Protein AF-A0A2Z5VJI0-F1 (afdb_monomer_lite)

Organism: Escherichia coli (NCBI:txid562)

Radius of gyration: 21.03 Å; chains: 1; bounding box: 48×31×55 Å

Secondary structure (DSSP, 8-state):
-HHHHHTTEEETTTT--STT-TTEEEGGGTSSS--EEE---EEEGGGT--TT--GGGGGGGS-SSPPPTGGGS-SS--GGGSPPHHHHHHHHHHHHHHHHTT---S-----TT-TT---

Structure (mmCIF, N/CA/C/O backbone):
data_AF-A0A2Z5VJI0-F1
#
_entry.id   AF-A0A2Z5VJI0-F1
#
loop_
_atom_site.group_PDB
_atom_site.id
_atom_site.type_symbol
_atom_site.label_atom_id
_atom_site.label_alt_id
_atom_site.label_comp_id
_atom_site.label_asym_id
_atom_site.label_entity_id
_atom_site.label_seq_id
_atom_site.pdbx_PDB_ins_code
_atom_site.Cartn_x
_atom_site.Cartn_y
_atom_site.Cartn_z
_atom_site.occupancy
_atom_site.B_iso_or_equiv
_atom_site.auth_seq_id
_atom_site.auth_comp_id
_atom_site.auth_asym_id
_atom_site.auth_atom_id
_atom_site.pdbx_PDB_model_num
ATOM 1 N N . MET A 1 1 ? 21.108 1.479 -8.051 1.00 84.31 1 MET A N 1
ATOM 2 C CA . MET A 1 1 ? 20.747 0.898 -9.364 1.00 84.31 1 MET A CA 1
ATOM 3 C C . MET A 1 1 ? 21.953 0.229 -10.007 1.00 84.31 1 MET A C 1
ATOM 5 O O . MET A 1 1 ? 21.767 -0.746 -10.714 1.00 84.31 1 MET A O 1
ATOM 9 N N . ASP A 1 2 ? 23.160 0.686 -9.678 1.00 91.75 2 ASP A N 1
ATOM 10 C CA . ASP A 1 2 ? 24.461 0.281 -10.224 1.00 91.75 2 ASP A CA 1
ATOM 11 C C . ASP A 1 2 ? 24.644 -1.240 -10.351 1.00 91.75 2 ASP A C 1
ATOM 13 O O . ASP A 1 2 ? 24.954 -1.725 -11.428 1.00 91.75 2 ASP A O 1
ATOM 17 N N . THR A 1 3 ? 24.321 -2.029 -9.321 1.00 96.62 3 THR A N 1
ATOM 18 C CA . THR A 1 3 ? 24.428 -3.499 -9.415 1.00 96.62 3 THR A CA 1
ATOM 19 C C . THR A 1 3 ? 23.504 -4.114 -10.475 1.00 96.62 3 THR A C 1
ATOM 21 O O . THR A 1 3 ? 23.876 -5.088 -11.118 1.00 96.62 3 THR A O 1
ATOM 24 N N . LEU A 1 4 ? 22.292 -3.583 -10.674 1.00 95.50 4 LEU A N 1
ATOM 25 C CA . LEU A 1 4 ? 21.381 -4.086 -11.716 1.00 95.50 4 LEU A CA 1
ATOM 26 C C . LEU A 1 4 ? 21.878 -3.699 -13.115 1.00 95.50 4 LEU A C 1
ATOM 28 O O . LEU A 1 4 ? 21.761 -4.495 -14.046 1.00 95.50 4 LEU A O 1
ATOM 32 N N . ASP A 1 5 ? 22.473 -2.514 -13.235 1.00 94.62 5 ASP A N 1
ATOM 33 C CA . ASP A 1 5 ? 23.096 -2.036 -14.468 1.00 94.62 5 ASP A CA 1
ATOM 34 C C . ASP A 1 5 ? 24.306 -2.903 -14.870 1.00 94.62 5 ASP A C 1
ATOM 36 O O . ASP A 1 5 ? 24.383 -3.385 -16.008 1.00 94.62 5 ASP A O 1
ATOM 40 N N . GLU A 1 6 ? 25.185 -3.204 -13.905 1.00 96.88 6 GLU A N 1
ATOM 41 C CA . GLU A 1 6 ? 26.332 -4.116 -14.046 1.00 96.88 6 GLU A CA 1
ATOM 42 C C . GLU A 1 6 ? 25.905 -5.540 -14.433 1.00 96.88 6 GLU A C 1
ATOM 44 O O . GLU A 1 6 ? 26.576 -6.201 -15.225 1.00 96.88 6 GLU A O 1
ATOM 49 N N . LEU A 1 7 ? 24.761 -6.007 -13.922 1.00 97.75 7 LEU A N 1
ATOM 50 C CA . LEU A 1 7 ? 24.173 -7.305 -14.272 1.00 97.75 7 LEU A CA 1
ATOM 51 C C . LEU A 1 7 ? 23.557 -7.346 -15.681 1.00 97.75 7 LEU A C 1
ATOM 53 O O . LEU A 1 7 ? 23.048 -8.391 -16.091 1.00 97.75 7 LEU A O 1
ATOM 57 N N . GLY A 1 8 ? 23.590 -6.242 -16.430 1.00 96.94 8 GLY A N 1
ATOM 58 C CA . GLY A 1 8 ? 23.077 -6.192 -17.796 1.00 96.94 8 GLY A CA 1
ATOM 59 C C . GLY A 1 8 ? 21.577 -5.914 -17.894 1.00 96.94 8 GLY A C 1
ATOM 60 O O . GLY A 1 8 ? 20.967 -6.310 -18.891 1.00 96.94 8 GLY A O 1
ATOM 61 N N . TYR A 1 9 ? 20.967 -5.280 -16.885 1.00 98.06 9 TYR A N 1
ATOM 62 C CA . TYR A 1 9 ? 19.547 -4.922 -16.896 1.00 98.06 9 TYR A CA 1
ATOM 63 C C . TYR A 1 9 ? 19.323 -3.420 -17.093 1.00 98.06 9 TYR A C 1
ATOM 65 O O . TYR A 1 9 ? 19.861 -2.593 -16.365 1.00 98.06 9 TYR A O 1
ATOM 73 N N . GLU A 1 10 ? 18.428 -3.087 -18.020 1.00 96.81 10 GLU A N 1
ATOM 74 C CA . GLU A 1 10 ? 17.792 -1.774 -18.114 1.00 96.81 10 GLU A CA 1
ATOM 75 C C . GLU A 1 10 ? 16.619 -1.720 -17.133 1.00 96.81 10 GLU A C 1
ATOM 77 O O . GLU A 1 10 ? 15.658 -2.480 -17.274 1.00 96.81 10 GLU A O 1
ATOM 82 N N . VAL A 1 11 ? 16.681 -0.849 -16.125 1.00 97.12 11 VAL A N 1
ATOM 83 C CA . VAL A 1 11 ? 15.585 -0.691 -15.157 1.00 97.12 11 VAL A CA 1
ATOM 84 C C . VAL A 1 11 ? 14.663 0.443 -15.596 1.00 97.12 11 VAL A C 1
ATOM 86 O O . VAL A 1 11 ? 15.113 1.562 -15.844 1.00 97.12 11 VAL A O 1
ATOM 89 N N . ALA A 1 12 ? 13.361 0.163 -15.665 1.00 97.19 12 ALA A N 1
ATOM 90 C CA . ALA A 1 12 ?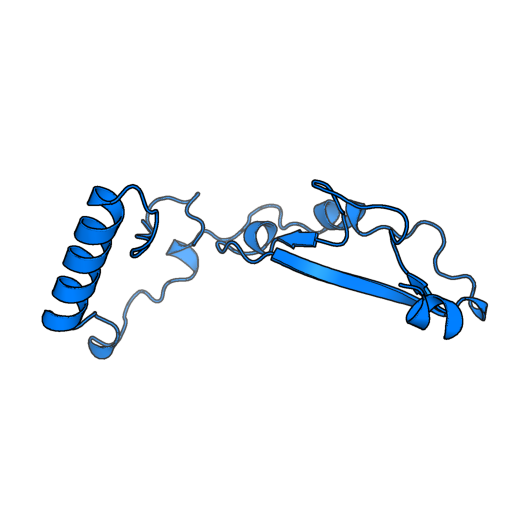 12.348 1.152 -16.014 1.00 97.19 12 ALA A CA 1
ATOM 91 C C . ALA A 1 12 ? 12.418 2.378 -15.094 1.00 97.19 12 ALA A C 1
ATOM 93 O O . ALA A 1 12 ? 12.518 2.245 -13.870 1.00 97.19 12 ALA A O 1
ATOM 94 N N . ASP A 1 13 ? 12.363 3.568 -15.697 1.00 96.81 13 ASP A N 1
ATOM 95 C CA . ASP A 1 13 ? 12.344 4.851 -14.991 1.00 96.81 13 ASP A CA 1
ATOM 96 C C . ASP A 1 13 ? 13.527 5.044 -14.014 1.00 96.81 13 ASP A C 1
ATOM 98 O O . ASP A 1 13 ? 13.412 5.750 -13.009 1.00 96.81 13 ASP A O 1
ATOM 102 N N . ALA A 1 14 ? 14.681 4.414 -14.273 1.00 94.69 14 ALA A N 1
ATOM 103 C CA . ALA A 1 14 ? 15.838 4.460 -13.373 1.00 94.69 14 ALA A CA 1
ATOM 104 C C . ALA A 1 14 ? 16.389 5.878 -13.144 1.00 94.69 14 ALA A C 1
ATOM 106 O O . ALA A 1 14 ? 16.901 6.162 -12.063 1.00 94.69 14 ALA A O 1
ATOM 107 N N . ALA A 1 15 ? 16.261 6.762 -14.140 1.00 92.62 15 ALA A N 1
ATOM 108 C CA . ALA A 1 15 ? 16.706 8.155 -14.062 1.00 92.62 15 ALA A CA 1
ATOM 109 C C . ALA A 1 15 ? 15.743 9.068 -13.277 1.00 92.62 15 ALA A C 1
ATOM 111 O O . ALA A 1 15 ? 16.125 10.162 -12.867 1.00 92.62 15 ALA A O 1
ATOM 112 N N . GLU A 1 16 ? 14.497 8.638 -13.069 1.00 92.69 16 GLU A N 1
ATOM 113 C CA . GLU A 1 16 ? 13.470 9.418 -12.378 1.00 92.69 16 GLU A CA 1
ATOM 114 C C . GLU A 1 16 ? 13.613 9.235 -10.866 1.00 92.69 16 GLU A C 1
ATOM 116 O O . GLU A 1 16 ? 13.608 8.116 -10.359 1.00 92.69 16 GLU A O 1
ATOM 121 N N . MET A 1 17 ? 13.740 10.329 -10.121 1.00 89.44 17 MET A N 1
ATOM 122 C CA . MET A 1 17 ? 13.912 10.318 -8.666 1.00 89.44 17 MET A CA 1
ATOM 123 C C . MET A 1 17 ? 13.120 11.476 -8.054 1.00 89.44 17 MET A C 1
ATOM 125 O O . MET A 1 17 ? 13.027 12.555 -8.638 1.00 89.44 17 MET A O 1
ATOM 129 N N . GLY A 1 18 ? 12.587 11.286 -6.847 1.00 91.00 18 GLY A N 1
ATOM 130 C CA . GLY A 1 18 ? 11.936 12.346 -6.071 1.00 91.00 18 GLY A CA 1
ATOM 131 C C . GLY A 1 18 ? 10.457 12.088 -5.792 1.00 91.00 18 GLY A C 1
ATOM 132 O O . GLY A 1 18 ? 9.995 10.954 -5.802 1.00 91.00 18 GLY A O 1
ATOM 133 N N . LYS A 1 19 ? 9.704 13.158 -5.504 1.00 90.19 19 LYS A N 1
ATOM 134 C CA . LYS A 1 19 ? 8.315 13.066 -5.013 1.00 90.19 19 LYS A CA 1
ATOM 135 C C . LYS A 1 19 ? 7.359 12.352 -5.981 1.00 90.19 19 LYS A C 1
ATOM 137 O O . LYS A 1 19 ? 6.406 11.733 -5.530 1.00 90.19 19 LYS A O 1
ATOM 142 N N . ASN A 1 20 ? 7.617 12.450 -7.283 1.00 91.81 20 ASN A N 1
ATOM 143 C CA . ASN A 1 20 ? 6.787 11.865 -8.338 1.00 91.81 20 ASN A CA 1
ATOM 144 C C . ASN A 1 20 ? 7.495 10.684 -9.025 1.00 91.81 20 ASN A C 1
ATOM 146 O O . ASN A 1 20 ? 7.330 10.496 -10.233 1.00 91.81 20 ASN A O 1
ATOM 150 N N . ASP A 1 21 ? 8.329 9.950 -8.281 1.00 97.00 21 ASP A N 1
ATOM 151 C CA . ASP A 1 21 ? 9.015 8.762 -8.784 1.00 97.00 21 ASP A CA 1
ATOM 152 C C . ASP A 1 21 ? 7.978 7.703 -9.215 1.00 97.00 21 ASP A C 1
ATOM 154 O O . ASP A 1 21 ? 7.272 7.168 -8.358 1.00 97.00 21 ASP A O 1
ATOM 158 N N . PRO A 1 22 ? 7.875 7.372 -10.518 1.00 97.25 22 PRO A N 1
ATOM 159 C CA . PRO A 1 22 ? 6.890 6.409 -11.012 1.00 97.25 22 PRO A CA 1
ATOM 160 C C . PRO A 1 22 ? 7.147 4.976 -10.524 1.00 97.25 22 PRO A C 1
ATOM 162 O O . PRO A 1 22 ? 6.252 4.137 -10.603 1.00 97.25 22 PRO A O 1
ATOM 165 N N . LYS A 1 23 ? 8.338 4.687 -9.982 1.00 97.75 23 LYS A N 1
ATOM 166 C CA . LYS A 1 23 ? 8.636 3.405 -9.331 1.00 97.75 23 LYS A CA 1
ATOM 167 C C . LYS A 1 23 ? 7.892 3.252 -8.009 1.00 97.75 23 LYS A C 1
ATOM 169 O O . LYS A 1 23 ? 7.743 2.124 -7.546 1.00 97.75 23 LYS A O 1
ATOM 174 N N . VAL A 1 24 ? 7.441 4.346 -7.390 1.00 97.94 24 VAL A N 1
ATOM 175 C CA . VAL A 1 24 ? 6.618 4.318 -6.176 1.00 97.94 24 VAL A CA 1
ATOM 176 C C . VAL A 1 24 ? 5.155 4.180 -6.581 1.00 97.94 24 VAL A C 1
ATOM 178 O O . VAL A 1 24 ? 4.545 5.109 -7.104 1.00 97.94 24 VAL A O 1
ATOM 181 N N . ILE A 1 25 ? 4.580 3.010 -6.316 1.00 98.12 25 ILE A N 1
ATOM 182 C CA . ILE A 1 25 ? 3.185 2.703 -6.634 1.00 98.12 25 ILE A CA 1
ATOM 183 C C . ILE A 1 25 ? 2.411 2.574 -5.326 1.00 98.12 25 ILE A C 1
ATOM 185 O O . ILE A 1 25 ? 2.778 1.777 -4.459 1.00 98.12 25 ILE A O 1
ATOM 189 N N . ASP A 1 26 ? 1.334 3.350 -5.188 1.00 98.12 26 ASP A N 1
ATOM 190 C CA . ASP A 1 26 ? 0.414 3.260 -4.054 1.00 98.12 26 ASP A CA 1
ATOM 191 C C . ASP A 1 26 ? -0.733 2.290 -4.367 1.00 98.12 26 ASP A C 1
ATOM 193 O O . ASP A 1 26 ? -1.480 2.467 -5.333 1.00 98.12 26 ASP A O 1
ATOM 197 N N . GLY A 1 27 ? -0.915 1.281 -3.511 1.00 97.81 27 GLY A N 1
ATOM 198 C CA . GLY A 1 27 ? -2.039 0.347 -3.590 1.00 97.81 27 GLY A CA 1
ATOM 199 C C . GLY A 1 27 ? -3.416 1.019 -3.525 1.00 97.81 27 GLY A C 1
ATOM 200 O O . GLY A 1 27 ? -4.386 0.430 -4.012 1.00 97.81 27 GLY A O 1
ATOM 201 N N . LYS A 1 28 ? -3.505 2.261 -3.015 1.00 97.12 28 LYS A N 1
ATOM 202 C CA . LYS A 1 28 ? -4.771 2.998 -2.852 1.00 97.12 28 LYS A CA 1
ATOM 203 C C . LYS A 1 28 ? -5.594 3.137 -4.133 1.00 97.12 28 LYS A C 1
ATOM 205 O O . LYS A 1 28 ? -6.804 3.344 -4.071 1.00 97.12 28 LYS A O 1
ATOM 210 N N . HIS A 1 29 ? -4.929 3.087 -5.288 1.00 97.25 29 HIS A N 1
ATOM 211 C CA . HIS A 1 29 ? -5.559 3.221 -6.598 1.00 97.25 29 HIS A CA 1
ATOM 212 C C . HIS A 1 29 ? -6.337 1.963 -7.009 1.00 97.25 29 HIS A C 1
ATOM 214 O O . HIS A 1 29 ? -7.265 2.053 -7.804 1.00 97.25 29 HIS A O 1
ATOM 220 N N . PHE A 1 30 ? -6.003 0.809 -6.424 1.00 97.81 30 PHE A N 1
ATOM 221 C CA . PHE A 1 30 ? -6.631 -0.484 -6.706 1.00 97.81 30 PHE A CA 1
ATOM 222 C C . PHE A 1 30 ? -7.545 -0.954 -5.570 1.00 97.81 30 PHE A C 1
ATOM 224 O O . PHE A 1 30 ? -8.584 -1.556 -5.824 1.00 97.81 30 PHE A O 1
ATOM 231 N N . LEU A 1 31 ? -7.170 -0.675 -4.319 1.00 98.06 31 LEU A N 1
ATOM 232 C CA . LEU A 1 31 ? -7.896 -1.066 -3.109 1.00 98.06 31 LEU A CA 1
ATOM 233 C C . LEU A 1 31 ? -7.924 0.098 -2.106 1.00 98.06 31 LEU A C 1
ATOM 235 O O . LEU A 1 31 ? -7.073 0.979 -2.173 1.00 98.06 31 LEU A O 1
ATOM 239 N N . PRO A 1 32 ? -8.863 0.139 -1.149 1.00 97.38 32 PRO A N 1
ATOM 240 C CA . PRO A 1 32 ? -8.982 1.210 -0.161 1.00 97.38 32 PRO A CA 1
ATOM 241 C C . PRO A 1 32 ? -7.980 1.104 0.988 1.00 97.38 32 PRO A C 1
ATOM 243 O O . PRO A 1 32 ? -8.352 1.086 2.157 1.00 97.38 32 PRO A O 1
ATOM 246 N N . GLN A 1 33 ? -6.692 1.087 0.644 1.00 97.56 33 GLN A N 1
ATOM 247 C CA . GLN A 1 33 ? -5.583 1.105 1.592 1.00 97.56 33 GLN A CA 1
ATOM 248 C C . GLN A 1 33 ? -4.389 1.902 1.047 1.00 97.56 33 GLN A C 1
ATOM 250 O O . GLN A 1 33 ? -3.929 1.638 -0.064 1.00 97.56 33 GLN A O 1
ATOM 255 N N . HIS A 1 34 ? -3.825 2.797 1.858 1.00 97.06 34 HIS A N 1
ATOM 256 C CA . HIS A 1 34 ? -2.525 3.411 1.596 1.00 97.06 34 HIS A CA 1
ATOM 257 C C . HIS A 1 34 ? -1.409 2.377 1.766 1.00 97.06 34 HIS A C 1
ATOM 259 O O . HIS A 1 34 ? -1.139 1.879 2.863 1.00 97.06 34 HIS A O 1
ATOM 265 N N . ARG A 1 35 ? -0.737 2.033 0.664 1.00 97.50 35 ARG A N 1
ATOM 266 C CA . ARG A 1 35 ? 0.343 1.040 0.661 1.00 97.50 35 ARG A CA 1
ATOM 267 C C . ARG A 1 35 ? 1.314 1.299 -0.482 1.00 97.50 35 ARG A C 1
ATOM 269 O O . ARG A 1 35 ? 1.311 0.592 -1.485 1.00 97.50 35 ARG A O 1
ATOM 276 N N . GLU A 1 36 ? 2.185 2.278 -0.288 1.00 97.81 36 GLU A N 1
ATOM 277 C CA . GLU A 1 36 ? 3.257 2.580 -1.234 1.00 97.81 36 GLU A CA 1
ATOM 278 C C . GLU A 1 36 ? 4.362 1.525 -1.188 1.00 97.81 36 GLU A C 1
ATOM 280 O O . GLU A 1 36 ? 4.820 1.107 -0.116 1.00 97.81 36 GLU A O 1
ATOM 285 N N . ARG A 1 37 ? 4.800 1.075 -2.361 1.00 97.94 37 ARG A N 1
ATOM 286 C CA . ARG A 1 37 ? 5.980 0.224 -2.536 1.00 97.94 37 ARG A CA 1
ATOM 287 C C . ARG A 1 37 ? 6.774 0.710 -3.736 1.00 97.94 3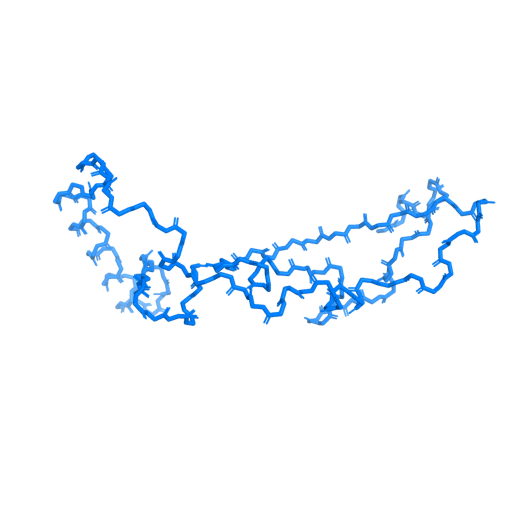7 ARG A C 1
ATOM 289 O O . ARG A 1 37 ? 6.195 1.182 -4.708 1.00 97.94 37 ARG A O 1
ATOM 296 N N . ILE A 1 38 ? 8.092 0.553 -3.662 1.00 97.25 38 ILE A N 1
ATOM 297 C CA . ILE A 1 38 ? 8.949 0.723 -4.831 1.00 97.25 38 ILE A CA 1
ATOM 298 C C . ILE A 1 38 ? 8.928 -0.562 -5.666 1.00 97.25 38 ILE A C 1
ATOM 300 O O . ILE A 1 38 ? 9.055 -1.660 -5.119 1.00 97.25 38 ILE A O 1
ATOM 304 N N . VAL A 1 39 ? 8.761 -0.429 -6.978 1.00 98.19 39 VAL A N 1
ATOM 305 C CA . VAL A 1 39 ? 8.763 -1.530 -7.946 1.00 98.19 39 VAL A CA 1
ATOM 306 C C . VAL A 1 39 ? 9.897 -1.305 -8.934 1.00 98.19 39 VAL A C 1
ATOM 308 O O . VAL A 1 39 ? 9.966 -0.271 -9.591 1.00 98.19 39 VAL A O 1
ATOM 311 N N . LEU A 1 40 ? 10.800 -2.279 -9.034 1.00 97.69 40 LEU A N 1
ATOM 312 C CA . LEU A 1 40 ? 11.921 -2.249 -9.969 1.00 97.69 40 LEU A CA 1
ATOM 313 C C . LEU A 1 40 ? 11.643 -3.248 -11.092 1.00 97.69 40 LEU A C 1
ATOM 315 O O . LEU A 1 40 ? 11.646 -4.456 -10.856 1.00 97.69 40 LEU A O 1
ATOM 319 N N . VAL A 1 41 ? 11.391 -2.750 -12.301 1.00 98.12 41 VAL A N 1
ATOM 320 C CA . VAL A 1 41 ? 11.183 -3.590 -13.489 1.00 98.12 41 VAL A CA 1
ATOM 321 C C . VAL A 1 41 ? 12.462 -3.585 -14.312 1.00 98.12 41 VAL A C 1
ATOM 323 O O . VAL A 1 41 ? 12.806 -2.565 -14.902 1.00 98.12 41 VAL A O 1
ATOM 326 N N . GLY A 1 42 ? 13.179 -4.708 -14.318 1.00 97.69 42 GLY A N 1
ATOM 327 C CA . GLY A 1 42 ? 14.412 -4.883 -15.082 1.00 97.69 42 GLY A CA 1
ATOM 328 C C . GLY A 1 42 ? 14.172 -5.637 -16.388 1.00 97.69 42 GLY A C 1
ATOM 329 O O . GLY A 1 42 ? 13.595 -6.724 -16.386 1.00 97.69 42 GLY A O 1
ATOM 330 N N . PHE A 1 43 ? 14.683 -5.100 -17.488 1.00 98.12 43 PHE A N 1
ATOM 331 C CA . PHE A 1 43 ? 14.713 -5.737 -18.800 1.00 98.12 43 PHE A CA 1
ATOM 332 C C . PHE A 1 43 ? 16.143 -6.140 -19.132 1.00 98.12 43 PHE A C 1
ATOM 334 O O . PHE A 1 43 ? 17.057 -5.329 -19.018 1.00 98.12 43 PHE A O 1
ATOM 341 N N . ARG A 1 44 ? 16.356 -7.376 -19.584 1.00 97.81 44 ARG A N 1
ATOM 342 C CA . ARG A 1 44 ? 17.686 -7.811 -20.026 1.00 97.81 44 ARG A CA 1
ATOM 343 C C . ARG A 1 44 ? 18.104 -7.000 -21.263 1.00 97.81 44 ARG A C 1
ATOM 345 O O . ARG A 1 44 ? 17.375 -6.974 -22.257 1.00 97.81 44 ARG A O 1
ATOM 352 N N . ARG A 1 45 ? 19.245 -6.307 -21.188 1.00 96.31 45 ARG A N 1
ATOM 353 C CA . ARG A 1 45 ? 19.687 -5.295 -22.168 1.00 96.31 45 ARG A CA 1
ATOM 354 C C . ARG A 1 45 ? 19.877 -5.861 -23.574 1.00 96.31 45 ARG A C 1
ATOM 356 O O . ARG A 1 45 ? 19.491 -5.228 -24.551 1.00 96.31 45 ARG A O 1
ATOM 363 N N . ASP A 1 46 ? 20.411 -7.073 -2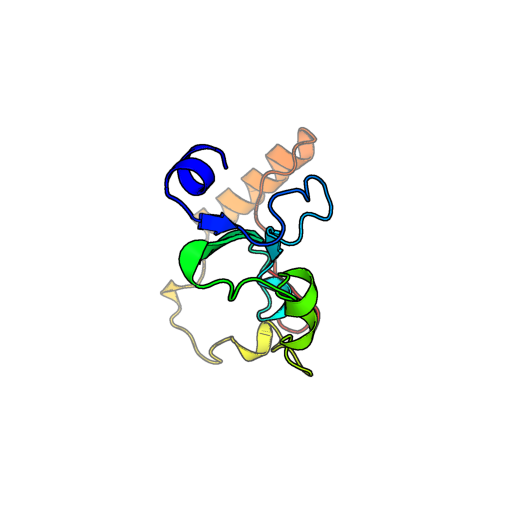3.669 1.00 97.06 46 ASP A N 1
ATOM 364 C CA . ASP A 1 46 ? 20.679 -7.787 -24.923 1.00 97.06 46 ASP A CA 1
ATOM 365 C C . ASP A 1 46 ? 19.415 -8.128 -25.730 1.00 97.06 46 ASP A C 1
ATOM 367 O O . ASP A 1 46 ? 19.493 -8.322 -26.940 1.00 97.06 46 ASP A O 1
ATOM 371 N N . LEU A 1 47 ? 18.245 -8.173 -25.084 1.00 97.25 47 LEU A N 1
ATOM 372 C CA . LEU A 1 47 ? 16.970 -8.447 -25.749 1.00 97.25 47 LEU A CA 1
ATOM 373 C C . LEU A 1 47 ? 16.355 -7.203 -26.408 1.00 97.25 47 LEU A C 1
ATOM 375 O O . LEU A 1 47 ? 15.470 -7.344 -27.245 1.00 97.25 47 LEU A O 1
ATOM 379 N N . ASN A 1 48 ? 16.801 -5.997 -26.038 1.00 94.12 48 ASN A N 1
ATOM 380 C CA . ASN A 1 48 ? 16.308 -4.723 -26.574 1.00 94.12 48 ASN A CA 1
ATOM 381 C C . ASN A 1 48 ? 14.766 -4.553 -26.531 1.00 94.12 48 ASN A C 1
ATOM 383 O O . ASN A 1 48 ? 14.162 -3.985 -27.437 1.00 94.12 48 ASN A O 1
ATOM 387 N N . ILE A 1 49 ? 14.122 -5.044 -25.465 1.00 96.44 49 ILE A N 1
ATOM 388 C CA . ILE A 1 49 ? 12.652 -5.032 -25.280 1.00 96.44 49 ILE A CA 1
ATOM 389 C C . ILE A 1 49 ? 12.140 -3.956 -24.304 1.00 96.44 49 ILE A C 1
ATOM 391 O O . ILE A 1 49 ? 10.964 -3.946 -23.960 1.00 96.44 49 ILE A O 1
ATOM 395 N N . HIS A 1 50 ? 13.009 -3.067 -23.821 1.00 94.25 50 HIS A N 1
ATOM 396 C CA . HIS A 1 50 ? 12.664 -2.053 -22.812 1.00 94.25 50 HIS A CA 1
ATOM 397 C C . HIS A 1 50 ? 12.012 -0.791 -23.406 1.00 94.25 50 HIS A C 1
ATOM 399 O O . HIS A 1 50 ? 11.453 0.028 -22.680 1.00 94.25 50 HIS A O 1
ATOM 405 N N . GLN A 1 51 ? 12.111 -0.606 -24.725 1.00 93.88 51 GLN A N 1
ATOM 406 C CA . GLN A 1 51 ? 11.712 0.624 -25.405 1.00 93.88 51 GLN A CA 1
ATOM 407 C C . GLN A 1 51 ? 10.211 0.905 -25.245 1.00 93.88 51 GLN A C 1
ATOM 409 O O . GLN A 1 51 ? 9.373 0.050 -25.522 1.00 93.88 51 GLN A O 1
ATOM 414 N N . GLY A 1 52 ? 9.879 2.125 -24.816 1.00 94.19 52 GLY A N 1
ATOM 415 C CA . GLY A 1 52 ? 8.498 2.582 -24.628 1.00 94.19 52 GLY A CA 1
ATOM 416 C C . GLY A 1 52 ? 7.817 2.120 -23.334 1.00 94.19 52 GLY A C 1
ATOM 417 O O . GLY A 1 52 ? 6.680 2.517 -23.094 1.00 94.19 52 GLY A O 1
ATOM 418 N N . PHE A 1 53 ? 8.478 1.322 -22.488 1.00 97.50 53 PHE A N 1
ATOM 419 C CA . PHE A 1 53 ? 7.936 0.936 -21.184 1.00 97.50 53 PHE A CA 1
ATOM 420 C C . PHE A 1 53 ? 8.215 2.006 -20.116 1.00 97.50 53 PHE A C 1
ATOM 422 O O . PHE A 1 53 ? 9.341 2.477 -19.974 1.00 97.50 53 PHE A O 1
ATOM 429 N N . THR A 1 54 ? 7.201 2.342 -19.317 1.00 97.75 54 THR A N 1
ATOM 430 C CA . THR A 1 54 ? 7.316 3.205 -18.132 1.00 97.75 54 THR A CA 1
ATOM 431 C C . THR A 1 54 ? 6.248 2.825 -17.110 1.00 97.75 54 THR A C 1
ATOM 433 O O . THR A 1 54 ? 5.122 2.479 -17.470 1.00 97.75 54 THR A O 1
ATOM 436 N N . LEU A 1 55 ? 6.565 2.925 -15.819 1.00 98.12 55 LEU A N 1
ATOM 437 C CA . LEU A 1 55 ? 5.586 2.756 -14.746 1.00 98.12 55 LEU A CA 1
ATOM 438 C C . LEU A 1 55 ? 4.615 3.940 -14.635 1.00 98.12 55 LEU A C 1
ATOM 440 O O . LEU A 1 55 ? 3.586 3.812 -13.976 1.00 98.12 55 LEU A O 1
ATOM 444 N N . ARG A 1 56 ? 4.853 5.061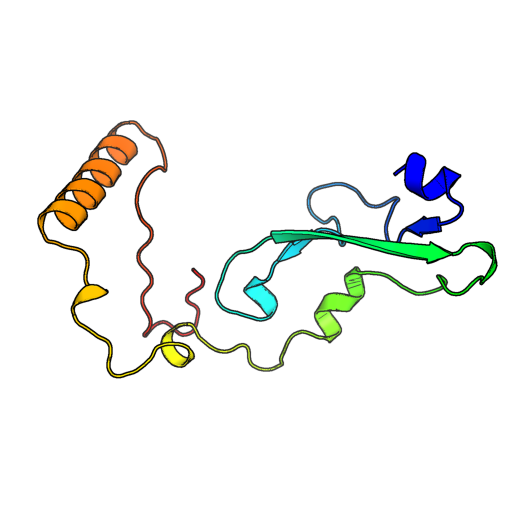 -15.333 1.00 97.00 56 ARG A N 1
ATOM 445 C CA . ARG A 1 56 ? 3.874 6.164 -15.443 1.00 97.00 56 ARG A CA 1
ATOM 446 C C . ARG A 1 56 ? 2.540 5.701 -16.035 1.00 97.00 56 ARG A C 1
ATOM 448 O O . ARG A 1 56 ? 1.477 6.205 -15.664 1.00 97.00 56 ARG A O 1
ATOM 455 N N . ASP A 1 57 ? 2.600 4.688 -16.890 1.00 97.88 57 ASP A N 1
ATOM 456 C CA . ASP A 1 57 ? 1.443 4.094 -17.546 1.00 97.88 57 ASP A CA 1
ATOM 457 C C . ASP A 1 57 ? 0.590 3.226 -16.611 1.00 97.88 57 ASP A C 1
ATOM 459 O O . ASP A 1 57 ? -0.499 2.816 -17.010 1.00 97.88 57 ASP A O 1
ATOM 463 N N . ILE A 1 58 ? 1.013 2.980 -15.360 1.00 97.62 58 ILE A N 1
ATOM 464 C CA . ILE A 1 58 ? 0.254 2.151 -14.407 1.00 97.62 58 ILE A CA 1
ATOM 465 C C . ILE A 1 58 ? -1.176 2.663 -14.194 1.00 97.62 58 ILE A C 1
ATOM 467 O O . ILE A 1 58 ? -2.100 1.874 -14.011 1.00 97.62 58 ILE A O 1
ATOM 471 N N . SER A 1 59 ? -1.371 3.980 -14.293 1.00 96.75 59 SER A N 1
ATOM 472 C CA . SER A 1 59 ? -2.678 4.631 -14.174 1.00 96.75 59 SER A CA 1
ATOM 473 C C . SER A 1 59 ? -3.709 4.143 -15.195 1.00 96.75 59 SER A C 1
ATOM 475 O O . SER A 1 59 ? -4.902 4.142 -14.904 1.00 96.75 59 SER A O 1
ATOM 477 N N . ARG A 1 60 ? -3.263 3.652 -16.358 1.00 97.75 60 ARG A N 1
ATOM 478 C CA . ARG A 1 60 ? -4.120 3.056 -17.397 1.00 97.75 60 ARG A CA 1
ATOM 479 C C . ARG A 1 60 ? -4.748 1.731 -16.960 1.00 97.75 60 ARG A C 1
ATOM 481 O O . ARG A 1 60 ? -5.693 1.276 -17.592 1.00 97.75 60 ARG A O 1
ATOM 488 N N . PHE A 1 61 ? -4.203 1.112 -15.915 1.00 97.62 61 PHE A N 1
ATOM 489 C CA . PHE A 1 61 ? -4.657 -0.160 -15.359 1.00 97.62 61 PHE A CA 1
ATOM 490 C C . PHE A 1 61 ? -5.445 0.014 -14.057 1.00 97.62 61 PHE A C 1
ATOM 492 O O . PHE A 1 61 ? -5.817 -0.981 -13.436 1.00 97.62 61 PHE A O 1
ATOM 499 N N . TYR A 1 62 ? -5.694 1.252 -13.619 1.00 97.56 62 TYR A N 1
ATOM 500 C CA . TYR A 1 62 ? -6.570 1.491 -12.478 1.00 97.56 62 TYR A CA 1
ATOM 501 C C . TYR A 1 62 ? -8.001 1.066 -12.831 1.00 97.56 62 TYR A C 1
ATOM 503 O O . TYR A 1 62 ? -8.452 1.318 -13.951 1.00 97.56 62 TYR A O 1
ATOM 511 N N . PRO A 1 63 ? -8.722 0.405 -11.908 1.00 97.19 63 PRO A N 1
ATOM 512 C CA . PRO A 1 63 ? -10.105 0.028 -12.155 1.00 97.19 63 PRO A CA 1
ATOM 513 C C . PRO A 1 63 ? -10.959 1.285 -12.358 1.00 97.19 63 PRO A C 1
ATOM 515 O O . PRO A 1 63 ? -10.798 2.260 -11.625 1.00 97.19 63 PRO A O 1
ATOM 518 N N . GLU A 1 64 ? -11.902 1.248 -13.306 1.00 96.38 64 GLU A N 1
ATOM 519 C CA . GLU A 1 64 ? -12.863 2.348 -13.514 1.00 96.38 64 GLU A CA 1
ATOM 520 C C . GLU A 1 64 ? -13.629 2.668 -12.224 1.00 96.38 64 GLU A C 1
ATOM 522 O O . GLU A 1 64 ? -13.838 3.830 -11.878 1.00 96.38 64 GLU A O 1
ATOM 527 N N . GLN A 1 65 ? -13.991 1.615 -11.486 1.00 95.19 65 GLN A N 1
ATOM 528 C CA . GLN A 1 65 ? -14.568 1.700 -10.157 1.00 95.19 65 GLN A CA 1
ATOM 529 C C . GLN A 1 65 ? -13.736 0.866 -9.18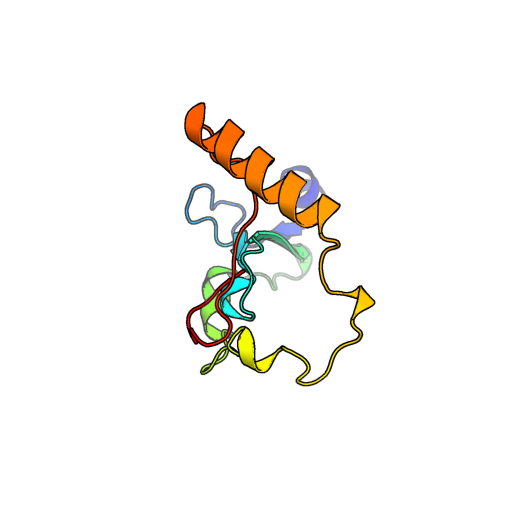3 1.00 95.19 65 GLN A C 1
ATOM 531 O O . GLN A 1 65 ? -13.777 -0.365 -9.177 1.00 95.19 65 GLN A O 1
ATOM 536 N N . ARG A 1 66 ? -12.976 1.554 -8.335 1.00 95.81 66 ARG A N 1
ATOM 537 C CA . ARG A 1 66 ? -12.289 0.950 -7.192 1.00 95.81 66 ARG A CA 1
ATOM 538 C C . ARG A 1 66 ? -13.321 0.535 -6.128 1.00 95.81 66 ARG A C 1
ATOM 540 O O . ARG A 1 66 ? -14.191 1.352 -5.821 1.00 95.81 66 ARG A O 1
ATOM 547 N N . PRO A 1 67 ? -13.217 -0.665 -5.525 1.00 96.88 67 PRO A N 1
ATOM 548 C CA . PRO A 1 67 ? -14.096 -1.046 -4.425 1.00 96.88 67 PRO A CA 1
ATOM 549 C C . PRO A 1 67 ? -13.891 -0.118 -3.221 1.00 96.88 67 PRO A C 1
ATOM 551 O O . PRO A 1 67 ? -12.764 0.232 -2.855 1.00 96.88 67 PRO A O 1
ATOM 554 N N . SER A 1 68 ? -14.994 0.272 -2.599 1.00 96.94 68 SER A N 1
ATOM 555 C CA . SER A 1 68 ? -15.010 0.996 -1.331 1.00 96.94 68 SER A CA 1
ATOM 556 C C . SER A 1 68 ? -14.606 0.086 -0.170 1.00 96.94 68 SER A C 1
ATOM 558 O O . SER A 1 68 ? -14.676 -1.140 -0.256 1.00 96.94 68 SER A O 1
ATOM 560 N N . PHE A 1 69 ? -14.193 0.681 0.952 1.00 96.94 69 PHE A N 1
ATOM 561 C CA . PHE A 1 69 ? -13.804 -0.092 2.135 1.00 96.94 69 PHE A CA 1
ATOM 562 C C . PHE A 1 69 ? -14.957 -0.961 2.659 1.00 96.94 69 PHE A C 1
ATOM 564 O O . PHE A 1 69 ? -14.743 -2.121 2.996 1.00 96.94 69 PHE A O 1
ATOM 571 N N . GLY A 1 70 ? -16.181 -0.421 2.679 1.00 96.75 70 GLY A N 1
ATOM 572 C CA . GLY A 1 70 ? -17.373 -1.137 3.136 1.00 96.75 70 GLY A CA 1
ATOM 573 C C . GLY A 1 70 ? -17.728 -2.358 2.283 1.00 96.75 70 GLY A C 1
AT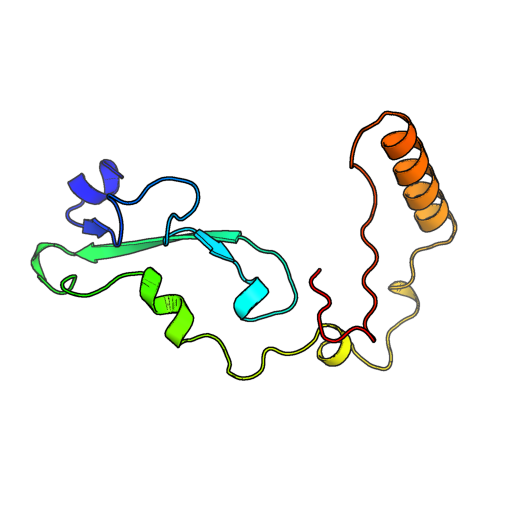OM 574 O O . GLY A 1 70 ? -18.157 -3.366 2.833 1.00 96.75 70 GLY A O 1
ATOM 575 N N . GLU A 1 71 ? -17.487 -2.314 0.967 1.00 97.00 71 GLU A N 1
ATOM 576 C CA . GLU A 1 71 ? -17.728 -3.450 0.057 1.00 97.00 71 GLU A CA 1
ATOM 577 C C . GLU A 1 71 ? -16.794 -4.642 0.315 1.00 97.00 71 GLU A C 1
ATOM 579 O O . GLU A 1 71 ? -17.088 -5.753 -0.118 1.00 97.00 71 GLU A O 1
ATOM 584 N N . LEU A 1 72 ? -15.681 -4.427 1.024 1.00 97.06 72 LEU A N 1
ATOM 585 C CA . LEU A 1 72 ? -14.734 -5.481 1.395 1.00 97.06 72 LEU A CA 1
ATOM 586 C C . LEU A 1 72 ? -15.027 -6.100 2.770 1.00 97.06 72 LEU A C 1
ATOM 588 O O . LEU A 1 72 ? -14.340 -7.043 3.164 1.00 97.06 72 LEU A O 1
ATOM 592 N N . LEU A 1 73 ? -15.997 -5.569 3.521 1.00 96.81 73 LEU A N 1
ATOM 593 C CA . LEU A 1 73 ? -16.331 -6.065 4.853 1.00 96.81 73 LEU A CA 1
ATOM 594 C C . LEU A 1 73 ? -17.292 -7.251 4.790 1.00 96.81 73 LEU A C 1
ATOM 596 O O . LEU A 1 73 ? -18.282 -7.245 4.061 1.00 96.81 73 LEU A O 1
ATOM 600 N N . GLU A 1 74 ? -17.037 -8.250 5.631 1.00 97.62 74 GLU A N 1
ATOM 601 C CA . GLU A 1 74 ? -18.001 -9.318 5.873 1.00 97.62 74 GLU A CA 1
ATOM 602 C C . GLU A 1 74 ? -19.172 -8.781 6.716 1.00 97.62 74 GLU A C 1
ATOM 604 O O . GLU A 1 74 ? -18.942 -8.135 7.743 1.00 97.62 74 GLU A O 1
ATOM 609 N N . PRO A 1 75 ? -20.435 -9.051 6.334 1.00 95.50 75 PRO A N 1
ATOM 610 C CA . PRO A 1 75 ? -21.598 -8.513 7.041 1.00 95.50 75 PRO A CA 1
ATOM 611 C C . PRO A 1 75 ? -21.773 -9.106 8.446 1.00 95.50 75 PRO A C 1
ATOM 613 O O . PRO A 1 75 ? -22.404 -8.489 9.303 1.00 95.50 75 PRO A O 1
ATOM 616 N N . VAL A 1 76 ? -21.241 -10.307 8.688 1.00 97.38 76 VAL A N 1
ATOM 617 C CA . VAL A 1 76 ? -21.308 -11.007 9.973 1.00 97.38 76 VAL A CA 1
ATOM 618 C C . VAL A 1 76 ? -19.914 -11.509 10.317 1.00 97.38 76 VAL A C 1
ATOM 620 O O . VAL A 1 76 ? -19.350 -12.307 9.577 1.00 97.38 76 VAL A O 1
ATOM 623 N N . VAL A 1 77 ? -19.381 -11.068 11.455 1.00 97.56 77 VAL A N 1
ATOM 624 C CA . VAL A 1 77 ? -18.045 -11.436 11.940 1.00 97.56 77 VAL A CA 1
ATOM 625 C C . VAL A 1 77 ? -18.103 -11.959 13.372 1.00 97.56 77 VAL A C 1
ATOM 627 O O . VAL A 1 77 ? -19.001 -11.629 14.145 1.00 97.56 77 VAL A O 1
ATOM 630 N N . ASP A 1 78 ? -17.121 -12.778 13.739 1.00 98.38 78 ASP A N 1
ATOM 631 C CA . ASP A 1 78 ? -16.961 -13.287 15.102 1.00 98.38 78 ASP A CA 1
ATOM 632 C C . ASP A 1 78 ? -16.629 -12.146 16.087 1.00 98.38 78 ASP A C 1
ATOM 634 O O . ASP A 1 78 ? -15.773 -11.299 15.828 1.00 98.38 78 ASP A O 1
ATOM 638 N N . SER A 1 79 ? -17.264 -12.152 17.262 1.00 97.94 79 SER A N 1
ATOM 639 C CA . SER A 1 79 ? -17.019 -11.177 18.335 1.00 97.94 79 SER A CA 1
ATOM 640 C C . SER A 1 79 ? -15.554 -11.065 18.776 1.00 97.94 79 SER A C 1
ATOM 642 O O . SER A 1 79 ? -15.161 -10.020 19.290 1.00 97.94 79 SER A O 1
ATOM 644 N N . LYS A 1 80 ? -14.719 -12.088 18.543 1.00 97.69 80 LYS A N 1
ATOM 645 C CA . LYS A 1 80 ? -13.281 -12.043 18.861 1.00 97.69 80 LYS A CA 1
ATOM 646 C C . LYS A 1 80 ? -12.509 -10.957 18.101 1.00 97.69 80 LYS A C 1
ATOM 648 O O . LYS A 1 80 ? -11.412 -10.602 18.521 1.00 97.69 80 LYS A O 1
ATOM 653 N N . TYR A 1 81 ? -13.050 -10.460 16.985 1.00 97.81 81 TYR A N 1
ATOM 654 C CA . TYR A 1 81 ? -12.459 -9.354 16.226 1.00 97.81 81 TYR A CA 1
ATOM 655 C C . TYR A 1 81 ? -12.759 -7.981 16.848 1.00 97.81 81 TYR A C 1
ATOM 657 O O . TYR A 1 81 ? -12.114 -6.995 16.493 1.00 97.81 81 TYR A O 1
ATOM 665 N N . ILE A 1 82 ? -13.699 -7.900 17.798 1.00 97.81 82 ILE A N 1
ATOM 666 C CA . ILE A 1 82 ? -13.967 -6.679 18.560 1.00 97.81 82 ILE A CA 1
ATOM 667 C C . ILE A 1 82 ? -12.826 -6.475 19.560 1.00 97.81 82 ILE A C 1
ATOM 669 O O . ILE A 1 82 ? -12.466 -7.377 20.319 1.00 97.81 82 ILE A O 1
ATOM 673 N N . LEU A 1 83 ? -12.261 -5.266 19.587 1.00 98.06 83 LEU A N 1
ATOM 674 C CA . LEU A 1 83 ? -11.243 -4.910 20.572 1.00 98.06 83 LEU A CA 1
ATOM 675 C C . LEU A 1 83 ? -11.797 -5.094 21.989 1.00 98.06 83 LEU A C 1
ATOM 677 O O . LEU A 1 83 ? -12.880 -4.613 22.319 1.00 98.06 83 LEU A O 1
ATOM 681 N N . THR A 1 84 ? -11.025 -5.753 22.854 1.00 98.12 84 THR A N 1
ATOM 682 C CA . THR A 1 84 ? -11.415 -5.887 24.262 1.00 98.12 84 THR A CA 1
ATOM 683 C C . THR A 1 84 ? -11.510 -4.504 24.922 1.00 98.12 84 THR A C 1
ATOM 685 O O . THR A 1 84 ? -10.746 -3.606 24.550 1.00 98.12 84 THR A O 1
ATOM 688 N N . PRO A 1 85 ? -12.368 -4.312 25.945 1.00 98.31 85 PRO A N 1
ATOM 689 C CA . PRO A 1 85 ? -12.528 -3.010 26.598 1.00 98.31 85 PRO A CA 1
ATOM 690 C C . PRO A 1 85 ? -11.202 -2.395 27.062 1.00 98.31 85 PRO A C 1
ATOM 692 O O . PRO A 1 85 ? -10.946 -1.216 26.834 1.00 98.31 85 PRO A O 1
ATOM 695 N N . LYS A 1 86 ? -10.312 -3.222 27.625 1.00 98.19 86 LYS A N 1
ATOM 696 C CA . LYS A 1 86 ? -8.988 -2.792 28.091 1.00 98.19 86 LYS A CA 1
ATOM 697 C C . LYS A 1 86 ? -8.064 -2.373 26.944 1.00 98.19 86 LYS A C 1
ATOM 699 O O . LYS A 1 86 ? -7.306 -1.417 27.092 1.00 98.19 86 LYS A O 1
ATOM 704 N N . LEU A 1 87 ? -8.107 -3.077 25.810 1.00 98.00 87 LEU A N 1
ATOM 705 C CA . LEU A 1 87 ? -7.309 -2.719 24.636 1.00 98.00 87 LEU A CA 1
ATOM 706 C C . LEU A 1 87 ? -7.813 -1.419 24.000 1.00 98.00 87 LEU A C 1
ATOM 708 O O . LEU A 1 87 ? -7.005 -0.560 23.652 1.00 98.00 87 LEU A O 1
ATOM 712 N N . TRP A 1 88 ? -9.132 -1.246 23.898 1.00 97.88 88 TRP A N 1
ATOM 713 C CA . TRP A 1 88 ? -9.722 -0.006 23.399 1.00 97.88 88 TRP A CA 1
ATOM 714 C C . TRP A 1 88 ? -9.384 1.192 24.293 1.00 97.88 88 TRP A C 1
ATOM 716 O O . TRP A 1 88 ? -8.901 2.207 23.796 1.00 97.88 88 TRP A O 1
ATOM 726 N N . GLU A 1 89 ? -9.544 1.057 25.613 1.00 98.00 89 GLU A N 1
ATOM 727 C CA . GLU A 1 89 ? -9.172 2.100 26.576 1.00 98.00 89 GLU A CA 1
ATOM 728 C C . GLU A 1 89 ? -7.688 2.475 26.459 1.00 98.00 89 GLU A C 1
ATOM 730 O O . GLU A 1 89 ? -7.336 3.658 26.451 1.00 98.00 89 GLU A O 1
ATOM 735 N N . TYR A 1 90 ? -6.814 1.474 26.323 1.00 97.19 90 TYR A N 1
ATOM 736 C CA . TYR A 1 90 ? -5.390 1.701 26.108 1.00 97.19 90 TYR A CA 1
ATOM 737 C C . TYR A 1 90 ? -5.124 2.513 24.833 1.00 97.19 90 TYR A C 1
ATOM 739 O O . TYR A 1 90 ? -4.448 3.539 24.911 1.00 97.19 90 TYR A O 1
ATOM 747 N N . LEU A 1 91 ? -5.667 2.098 23.682 1.00 97.00 91 LEU A N 1
ATOM 748 C CA . LEU A 1 91 ? -5.470 2.787 22.399 1.00 97.00 91 LEU A CA 1
ATOM 749 C C . LEU A 1 91 ? -6.029 4.215 22.428 1.00 97.00 91 LEU A C 1
ATOM 751 O O . LEU A 1 91 ? -5.364 5.146 21.966 1.00 97.00 91 LEU A O 1
ATOM 755 N N . TYR A 1 92 ? -7.204 4.400 23.032 1.00 96.12 92 TYR A N 1
ATOM 756 C CA . TYR A 1 92 ? -7.838 5.703 23.210 1.00 96.12 92 TYR A CA 1
ATOM 757 C C . TYR A 1 92 ? -6.972 6.660 24.037 1.00 96.12 92 TYR A C 1
ATOM 759 O O . TYR A 1 92 ? -6.649 7.771 23.602 1.00 96.12 92 TYR A O 1
ATOM 767 N N . ASN A 1 93 ? -6.521 6.210 25.210 1.00 96.31 93 ASN A N 1
ATOM 768 C CA . ASN A 1 93 ? -5.661 7.003 26.087 1.00 96.31 93 ASN A CA 1
ATOM 769 C C . ASN A 1 93 ? -4.279 7.254 25.470 1.00 96.31 93 ASN A C 1
ATOM 771 O O . ASN A 1 93 ? -3.716 8.339 25.638 1.00 96.31 93 ASN A O 1
ATOM 775 N N . TYR A 1 94 ? -3.741 6.279 24.733 1.00 95.12 94 TYR A N 1
ATOM 776 C CA . TYR A 1 94 ? -2.482 6.413 24.011 1.00 95.12 94 TYR A CA 1
ATOM 777 C C . TYR A 1 94 ? -2.568 7.513 22.947 1.00 95.12 94 TYR A C 1
ATOM 779 O O . TYR A 1 94 ? -1.755 8.439 22.972 1.00 95.12 94 TYR A O 1
ATOM 787 N N . ALA A 1 95 ? -3.595 7.484 22.091 1.00 94.75 95 ALA A N 1
ATOM 788 C CA . ALA A 1 95 ? -3.822 8.518 21.083 1.00 94.75 95 ALA A CA 1
ATOM 789 C C . ALA A 1 95 ? -3.976 9.910 21.721 1.00 94.75 95 ALA A C 1
ATOM 791 O O . ALA A 1 95 ? -3.297 10.855 21.321 1.00 94.75 95 ALA A O 1
ATOM 792 N N . LYS A 1 96 ? -4.777 10.034 22.792 1.00 93.75 96 LYS A N 1
ATOM 793 C CA . LYS A 1 96 ? -4.961 11.303 23.521 1.00 93.75 96 LYS A CA 1
ATOM 794 C C . LYS A 1 96 ? -3.648 11.841 24.101 1.00 93.75 96 LYS A C 1
ATOM 796 O O . LYS A 1 96 ? -3.355 13.030 23.980 1.00 93.75 96 LYS A O 1
ATOM 801 N N . LYS A 1 97 ? -2.840 10.973 24.721 1.00 94.00 97 LYS A N 1
ATOM 802 C CA . LYS A 1 97 ? -1.537 11.332 25.306 1.00 94.00 97 LYS A CA 1
ATOM 803 C C . LYS A 1 97 ? -0.554 11.825 24.248 1.00 94.00 97 LYS A C 1
ATOM 805 O O . LYS A 1 97 ? 0.190 12.766 24.514 1.00 94.00 97 LYS A O 1
ATOM 810 N N . HIS A 1 98 ? -0.497 11.168 23.093 1.00 93.50 98 HIS A N 1
ATOM 811 C CA . HIS A 1 98 ? 0.438 11.532 22.030 1.00 93.50 98 HIS A CA 1
ATOM 812 C C . HIS A 1 98 ? -0.010 12.790 21.278 1.00 93.50 98 HIS A C 1
ATOM 814 O O . HIS A 1 98 ? 0.827 13.670 21.069 1.00 93.50 98 HIS A O 1
ATOM 820 N N . ALA A 1 99 ? -1.313 12.948 21.026 1.00 91.38 99 ALA A N 1
ATOM 821 C CA . ALA A 1 99 ? -1.880 14.181 20.483 1.00 91.38 99 ALA A CA 1
ATOM 822 C C . ALA A 1 99 ? -1.590 15.395 21.386 1.00 91.38 99 ALA A C 1
ATOM 824 O O . ALA A 1 99 ? -1.131 16.426 20.904 1.00 91.38 99 ALA A O 1
ATOM 825 N N . ALA A 1 100 ? -1.748 15.258 22.712 1.00 91.31 100 ALA A N 1
ATOM 826 C CA . ALA A 1 100 ? -1.429 16.323 23.673 1.00 91.31 100 ALA A CA 1
ATOM 827 C C . ALA A 1 100 ? 0.058 16.735 23.679 1.00 91.31 100 ALA A C 1
ATOM 829 O O . ALA A 1 100 ? 0.392 17.835 24.109 1.00 91.31 100 ALA A O 1
ATOM 830 N N . LYS A 1 101 ? 0.956 15.862 23.205 1.00 91.06 101 LYS A N 1
ATOM 831 C CA . LYS A 1 101 ? 2.394 16.136 23.060 1.00 91.06 101 LYS A CA 1
ATOM 832 C C . LYS A 1 101 ? 2.767 16.710 21.687 1.00 91.06 101 LYS A C 1
ATOM 834 O O . LYS A 1 101 ? 3.951 16.883 21.427 1.00 91.06 101 LYS A O 1
ATOM 839 N N . GLY A 1 102 ? 1.788 16.960 20.815 1.00 87.75 102 GLY A N 1
ATOM 840 C CA . GLY A 1 102 ? 2.017 17.424 19.445 1.00 87.75 102 GLY A CA 1
ATOM 841 C C . GLY A 1 102 ? 2.501 16.332 18.486 1.00 87.75 102 GLY A C 1
ATOM 842 O O . GLY A 1 102 ? 2.957 16.647 17.392 1.00 87.75 102 GLY A O 1
ATOM 843 N N . ASN A 1 103 ? 2.404 15.056 18.873 1.00 83.75 103 ASN A N 1
ATOM 844 C CA . ASN A 1 103 ? 2.819 13.931 18.039 1.00 83.75 103 ASN A CA 1
ATOM 845 C C . ASN A 1 103 ? 1.594 13.232 17.427 1.00 83.75 103 ASN A C 1
ATOM 847 O O . ASN A 1 103 ? 0.566 13.091 18.083 1.00 83.75 103 ASN A O 1
ATOM 851 N N . GLY A 1 104 ? 1.723 12.707 16.207 1.00 78.50 104 GLY A N 1
ATOM 852 C CA . GLY A 1 104 ? 0.635 12.036 15.476 1.00 78.50 104 GLY A CA 1
ATOM 853 C C . GLY A 1 104 ? 0.443 10.537 15.761 1.00 78.50 104 GLY A C 1
ATOM 854 O O . GLY A 1 104 ? -0.158 9.848 14.945 1.00 78.50 104 GLY A O 1
ATOM 855 N N . PHE A 1 105 ? 0.979 9.996 16.862 1.00 86.62 105 PHE A N 1
ATOM 856 C CA . PHE A 1 105 ? 0.838 8.567 17.189 1.00 86.62 105 PHE A CA 1
ATOM 857 C C . PHE A 1 105 ? -0.542 8.256 17.796 1.00 86.62 105 PHE A C 1
ATOM 859 O O . PHE A 1 105 ? -1.021 8.993 18.656 1.00 86.62 105 PHE A O 1
ATOM 866 N N . GLY A 1 106 ? -1.159 7.135 17.406 1.00 89.81 106 GLY A N 1
ATOM 867 C CA . GLY A 1 106 ? -2.494 6.739 17.863 1.00 89.81 106 GLY A CA 1
ATOM 868 C C . GLY A 1 106 ? -3.072 5.580 17.050 1.00 89.81 106 GLY A C 1
ATOM 869 O O . GLY A 1 106 ? -2.327 4.739 16.553 1.00 89.81 106 GLY A O 1
ATOM 870 N N . PHE A 1 107 ? -4.397 5.552 16.913 1.00 94.06 107 PHE A N 1
ATOM 871 C CA . PHE A 1 107 ? -5.126 4.653 16.014 1.00 94.06 107 PHE A CA 1
ATOM 872 C C . PHE A 1 107 ? -5.849 5.468 14.932 1.00 94.06 107 PHE A C 1
ATOM 874 O O . PHE A 1 107 ? -6.186 6.632 15.154 1.00 94.06 107 PHE A O 1
ATOM 881 N N . GLY A 1 108 ? -6.097 4.850 13.777 1.00 92.00 108 GLY A N 1
ATOM 882 C CA . GLY A 1 108 ? -6.960 5.393 12.728 1.00 92.00 108 GLY A CA 1
ATOM 883 C C . GLY A 1 108 ? -8.346 4.758 12.796 1.00 92.00 108 GLY A C 1
ATOM 884 O O . GLY A 1 108 ? -8.455 3.543 12.951 1.00 92.00 108 GLY A O 1
ATOM 885 N N . LEU A 1 109 ? -9.398 5.571 12.697 1.00 93.94 109 LEU A N 1
ATOM 886 C CA . LEU A 1 109 ? -10.764 5.083 12.506 1.00 93.94 109 LEU A CA 1
ATOM 887 C C . LEU A 1 109 ? -11.132 5.190 11.035 1.00 93.94 109 LEU A C 1
ATOM 889 O O . LEU A 1 109 ? -10.892 6.217 10.403 1.00 93.94 109 LEU A O 1
ATOM 893 N N . VAL A 1 110 ? -11.765 4.143 10.525 1.00 95.81 110 VAL A N 1
ATOM 894 C CA . VAL A 1 110 ? -12.297 4.099 9.166 1.00 95.81 110 VAL A CA 1
ATOM 895 C C . VAL A 1 110 ? -13.815 4.082 9.267 1.00 95.81 110 VAL A C 1
ATOM 897 O O . VAL A 1 110 ? -14.369 3.288 10.026 1.00 95.81 110 VAL A O 1
ATOM 900 N N . ASN A 1 111 ? -14.485 4.963 8.522 1.00 94.69 111 ASN A N 1
ATOM 901 C CA . ASN A 1 111 ? -15.937 4.928 8.385 1.00 94.69 111 ASN A CA 1
ATOM 902 C C . ASN A 1 111 ? -16.301 4.115 7.129 1.00 94.69 111 ASN A C 1
ATOM 904 O O . ASN A 1 111 ? -16.127 4.632 6.027 1.00 94.69 111 ASN A O 1
ATOM 908 N N . PRO A 1 112 ? -16.819 2.881 7.256 1.00 94.25 112 PRO A N 1
ATOM 909 C CA . PRO A 1 112 ? -17.129 2.043 6.099 1.00 94.25 112 PRO A CA 1
ATOM 910 C C . PRO A 1 112 ? -18.291 2.565 5.241 1.00 94.25 112 PRO A C 1
ATOM 912 O O . PRO A 1 112 ? -18.411 2.157 4.089 1.00 94.25 112 PRO A O 1
ATOM 915 N N . GLU A 1 113 ? -19.125 3.471 5.761 1.00 95.62 113 GLU A N 1
ATOM 916 C CA . GLU A 1 113 ? -20.216 4.097 4.999 1.00 95.62 113 GLU A CA 1
ATOM 917 C C . GLU A 1 113 ? -19.711 5.199 4.056 1.00 95.62 113 GLU A C 1
ATOM 919 O O . GLU A 1 113 ? -20.370 5.544 3.072 1.00 95.62 113 GLU A O 1
ATOM 924 N N . ASN A 1 114 ? -18.524 5.751 4.328 1.00 95.56 114 ASN A N 1
ATOM 925 C CA . ASN A 1 114 ? -17.880 6.681 3.417 1.00 95.56 114 ASN A CA 1
ATOM 926 C C . ASN A 1 114 ? -17.220 5.901 2.273 1.00 95.56 114 ASN A C 1
ATOM 928 O O . ASN A 1 114 ? -16.176 5.274 2.451 1.00 95.56 114 ASN A O 1
ATOM 932 N N . LYS A 1 115 ? -17.796 5.996 1.072 1.00 93.06 115 LYS A N 1
ATOM 933 C CA . LYS A 1 115 ? -17.272 5.323 -0.129 1.00 93.06 115 LYS A CA 1
ATOM 934 C C . LYS A 1 115 ? -15.836 5.725 -0.482 1.00 93.06 115 LYS A C 1
ATOM 936 O O . LYS A 1 115 ? -15.113 4.928 -1.075 1.00 93.06 115 LYS A O 1
ATOM 941 N N . GLU A 1 116 ? -15.405 6.909 -0.053 1.00 92.81 116 GLU A N 1
ATOM 942 C CA . GLU A 1 116 ? -14.057 7.429 -0.294 1.00 92.81 116 GLU A CA 1
ATOM 943 C C . GLU A 1 116 ? -13.044 7.047 0.791 1.00 92.81 116 GLU A C 1
ATOM 945 O O . GLU A 1 116 ? -11.884 7.449 0.715 1.00 92.81 116 GLU A O 1
ATOM 950 N N . SER A 1 117 ? -13.436 6.277 1.810 1.00 94.81 117 SER A N 1
ATOM 951 C CA . SER A 1 117 ? -12.504 5.863 2.858 1.00 94.81 117 SER A CA 1
ATOM 952 C C . SER A 1 117 ? -11.343 5.026 2.310 1.00 94.81 117 SER A C 1
ATOM 954 O O . SER A 1 117 ? -11.510 4.126 1.485 1.00 94.81 117 SER A O 1
ATOM 956 N N . ILE A 1 118 ? -10.146 5.339 2.806 1.00 93.75 118 ILE A N 1
ATOM 957 C CA . ILE A 1 118 ? -8.888 4.640 2.541 1.00 93.75 118 ILE A CA 1
ATOM 958 C C . ILE A 1 118 ? -8.244 4.396 3.904 1.00 93.75 118 ILE A C 1
ATOM 960 O O . ILE A 1 118 ? -8.123 5.335 4.694 1.00 93.75 118 ILE A O 1
ATOM 964 N N . ALA A 1 119 ? -7.904 3.141 4.189 1.00 92.12 119 ALA A N 1
ATOM 965 C CA . ALA A 1 119 ? -7.248 2.737 5.430 1.00 92.12 119 ALA A CA 1
ATOM 966 C C . ALA A 1 119 ? -5.731 2.952 5.407 1.00 92.12 119 ALA A C 1
ATOM 968 O O . ALA A 1 119 ? -5.135 2.912 4.304 1.00 92.12 119 ALA A O 1
#

InterPro domains:
  IPR001525 C-5 cytosine methyltransferase [PF00145] (2-107)
  IPR029063 S-adenosyl-L-methionine-dependent methyltransferase superfamily [G3DSA:3.40.50.150] (1-65)
  IPR029063 S-adenosyl-L-methionine-dependent methyltransferase superfamily [SSF53335] (2-101)

Foldseek 3Di:
DVVLVVVQWDKAQPVDDDDVRLQWDFCCLAEQAGDTDGHTDTDRNVVVPCPPDHSVCVNVVRDPDHFFPLNPDDPDDDPVPPDDPVRVVVLVVVCVVQVVVVHRDGDDDFDRVPRNHHD

Sequence (119 aa):
MDTLDELGYEVADAAEMGKNDPKVIDGKHFLPQHRERIVLVGFRRDLNIHQGFTLRDISRFYPEQRPSFGELLEPVVDSKYILTPKLWEYLYNYAKKHAAKGNGFGFGLVNPENKESIA

pLDDT: mean 95.58, std 3.28, range [78.5, 98.38]